Protein AF-A0AAF0Q850-F1 (afdb_monomer_lite)

Secondary structure (DSSP, 8-state):
--HHHHHHHHHHHHHHHHHHHHHHHHHHHHHHHHHHH--HHHHHHHHHHHHHHHHHS-S-------SEETTEE-HHHHHHHHHHHHHS-TT------------------------

Sequence (115 aa):
MSSSSAELKMALAKRVLSRVGSIVATVMLVHTIIHNYIPRELHAYLFFGIKNMFTKFSKQLTMVIDEFDGLVNNKIYEAATIYLANKLSPHIRRLKISKTEKEKISTSPWNVMRR

Foldseek 3Di:
DPVVVVVVVVVVVVVVCVVVVVVVVVVVVVVVCCVPPPDPVCVVVVVVVVVVVVVVVPPAADDDDDQDPPPHGDPVVVVVVVVCVVVDDPPDPDDGHHHDDDDDDDDDDDDDDDD

Radius of gyration: 25.9 Å; chains: 1; bounding box: 66×60×57 Å

pLDDT: mean 71.93, std 17.87, range [32.53, 96.31]

InterPro domains:
  IPR025753 AAA-type ATPase, N-terminal domain [PF14363] (38-105)

Structure (mmCIF, N/CA/C/O backbone):
data_AF-A0AAF0Q850-F1
#
_entry.id   AF-A0AAF0Q850-F1
#
loop_
_atom_site.group_PDB
_atom_site.id
_atom_site.type_symbol
_atom_site.label_atom_id
_atom_site.label_alt_id
_atom_site.label_comp_id
_atom_site.label_asym_id
_atom_site.label_entity_id
_atom_site.label_seq_id
_atom_site.pdbx_PDB_ins_code
_atom_site.Cartn_x
_atom_site.Cartn_y
_atom_site.Cartn_z
_atom_site.occupancy
_atom_site.B_iso_or_equiv
_atom_site.auth_seq_id
_atom_site.auth_comp_id
_atom_site.auth_asym_id
_atom_site.auth_atom_id
_atom_site.pdbx_PDB_model_num
ATOM 1 N N . MET A 1 1 ? 23.460 35.504 16.149 1.00 46.75 1 MET A N 1
ATOM 2 C CA . MET A 1 1 ? 23.378 34.035 15.970 1.00 46.75 1 MET A CA 1
ATOM 3 C C . MET A 1 1 ? 22.683 33.701 14.644 1.00 46.75 1 MET A C 1
ATOM 5 O O . MET A 1 1 ? 21.467 33.609 14.633 1.00 46.75 1 MET A O 1
ATOM 9 N N . SER A 1 2 ? 23.411 33.564 13.524 1.00 53.66 2 SER A N 1
ATOM 10 C CA . SER A 1 2 ? 22.793 33.275 12.203 1.00 53.66 2 SER A CA 1
ATOM 11 C C . SER A 1 2 ? 23.025 31.831 11.714 1.00 53.66 2 SER A C 1
ATOM 13 O O . SER A 1 2 ? 22.099 31.180 11.237 1.00 53.66 2 SER A O 1
ATOM 15 N N . SER A 1 3 ? 24.231 31.282 11.931 1.00 56.38 3 SER A N 1
ATOM 16 C CA . SER A 1 3 ? 24.671 29.982 11.379 1.00 56.38 3 SER A CA 1
ATOM 17 C C . SER A 1 3 ? 23.742 28.794 11.688 1.00 56.38 3 SER A C 1
ATOM 19 O O . SER A 1 3 ? 23.441 27.996 10.804 1.00 56.38 3 SER A O 1
ATOM 21 N N . SER A 1 4 ? 23.224 28.707 12.919 1.00 64.94 4 SER A N 1
ATOM 22 C CA . SER A 1 4 ? 22.388 27.582 13.375 1.00 64.94 4 SER A CA 1
ATOM 23 C C . SER A 1 4 ? 21.077 27.424 12.585 1.00 64.94 4 SER A C 1
ATOM 25 O O . SER A 1 4 ? 20.623 26.303 12.356 1.00 64.94 4 SER A O 1
ATOM 27 N N . SER A 1 5 ? 20.484 28.528 12.111 1.00 58.66 5 SER A N 1
ATOM 28 C CA . SER A 1 5 ? 19.225 28.485 11.352 1.00 58.66 5 SER A CA 1
ATOM 29 C C . SER A 1 5 ? 19.414 27.872 9.957 1.00 58.66 5 SER A C 1
ATOM 31 O O . SER A 1 5 ? 18.543 27.148 9.474 1.00 58.66 5 SER A O 1
ATOM 33 N N . ALA A 1 6 ? 20.572 28.101 9.327 1.00 67.31 6 ALA A N 1
ATOM 34 C CA . ALA A 1 6 ? 20.890 27.560 8.007 1.00 67.31 6 ALA A CA 1
ATOM 35 C C . ALA A 1 6 ? 21.112 26.036 8.048 1.00 67.31 6 ALA A C 1
ATOM 37 O O . ALA A 1 6 ? 20.488 25.301 7.276 1.00 67.31 6 ALA A O 1
ATOM 38 N N . GLU A 1 7 ? 21.909 25.534 9.000 1.00 64.94 7 GLU A N 1
ATOM 39 C CA . GLU A 1 7 ? 22.104 24.086 9.196 1.00 64.94 7 GLU A CA 1
ATOM 40 C C . GLU A 1 7 ? 20.780 23.351 9.464 1.00 64.94 7 GLU A C 1
ATOM 42 O O . GLU A 1 7 ? 20.504 22.309 8.855 1.00 64.94 7 GLU A O 1
ATOM 47 N N . LEU A 1 8 ? 19.905 23.950 10.284 1.00 69.12 8 LEU A N 1
ATOM 48 C CA . LEU A 1 8 ? 18.554 23.451 10.568 1.00 69.12 8 LEU A CA 1
ATOM 49 C C . LEU A 1 8 ? 17.618 23.407 9.347 1.00 69.12 8 LEU A C 1
ATOM 51 O O . LEU A 1 8 ? 16.544 22.813 9.438 1.00 69.12 8 LEU A O 1
ATOM 55 N N . LYS A 1 9 ? 17.987 23.987 8.198 1.00 73.44 9 LYS A N 1
ATOM 56 C CA . LYS A 1 9 ? 17.268 23.807 6.920 1.00 73.44 9 LYS A CA 1
ATOM 57 C C . LYS A 1 9 ? 17.992 22.853 5.972 1.00 73.44 9 LYS A C 1
ATOM 59 O O . LYS A 1 9 ? 17.344 22.107 5.238 1.00 73.44 9 LYS A O 1
ATOM 64 N N . MET A 1 10 ? 19.319 22.788 6.033 1.00 83.81 10 MET A N 1
ATOM 65 C CA . MET A 1 10 ? 20.117 21.887 5.195 1.00 83.81 10 MET A CA 1
ATOM 66 C C . MET A 1 10 ? 19.901 20.408 5.548 1.00 83.81 10 MET A C 1
ATOM 68 O O . MET A 1 10 ? 19.808 19.576 4.642 1.00 83.81 10 MET A O 1
ATOM 72 N N . ALA A 1 11 ? 19.768 20.063 6.834 1.00 83.38 11 ALA A N 1
ATOM 73 C CA . ALA A 1 11 ? 19.637 18.669 7.271 1.00 83.38 11 ALA A CA 1
ATOM 74 C C . ALA A 1 11 ? 18.372 17.972 6.726 1.00 83.38 11 ALA A C 1
ATOM 76 O O . ALA A 1 11 ? 18.443 16.845 6.228 1.00 83.38 11 ALA A O 1
ATOM 77 N N . LEU A 1 12 ? 17.213 18.640 6.773 1.00 86.31 12 LEU A N 1
ATOM 78 C CA . LEU A 1 12 ? 15.952 18.080 6.278 1.00 86.31 12 LEU A CA 1
ATOM 79 C C . LEU A 1 12 ? 15.793 18.227 4.759 1.00 86.31 12 LEU A C 1
ATOM 81 O O . LEU A 1 12 ? 15.276 17.299 4.138 1.00 86.31 12 LEU A O 1
ATOM 85 N N . ALA A 1 13 ? 16.349 19.274 4.135 1.00 86.06 13 ALA A N 1
ATOM 86 C CA . ALA A 1 13 ? 16.456 19.345 2.675 1.00 86.06 13 ALA A CA 1
ATOM 87 C C . ALA A 1 13 ? 17.268 18.164 2.103 1.00 86.06 13 ALA A C 1
ATOM 89 O O . ALA A 1 13 ? 16.806 17.491 1.182 1.00 86.06 13 ALA A O 1
ATOM 90 N N . LYS A 1 14 ? 18.423 17.833 2.706 1.00 83.81 14 LYS A N 1
ATOM 91 C CA . LYS A 1 14 ? 19.233 16.656 2.332 1.00 83.81 14 LYS A CA 1
ATOM 92 C C . LYS A 1 14 ? 18.464 15.339 2.498 1.00 83.81 14 LYS A C 1
ATOM 94 O O . LYS A 1 14 ? 18.538 14.492 1.612 1.00 83.81 14 LYS A O 1
ATOM 99 N N . ARG A 1 15 ? 17.696 15.165 3.584 1.00 90.06 15 ARG A N 1
ATOM 100 C CA . ARG A 1 15 ? 16.858 13.963 3.800 1.00 90.06 15 ARG A CA 1
ATOM 101 C C . ARG A 1 15 ? 15.754 13.819 2.751 1.00 90.06 15 ARG A C 1
ATOM 103 O O . ARG A 1 15 ? 15.561 12.723 2.230 1.00 90.06 15 ARG A O 1
ATOM 110 N N . VAL A 1 16 ? 15.049 14.905 2.424 1.00 91.81 16 VAL A N 1
ATOM 111 C CA . VAL A 1 16 ? 14.005 14.896 1.384 1.00 91.81 16 VAL A CA 1
ATOM 112 C C . VAL A 1 16 ? 14.621 14.609 0.015 1.00 91.81 16 VAL A C 1
ATOM 114 O O . VAL A 1 16 ? 14.150 13.706 -0.670 1.00 91.81 16 VAL A O 1
ATOM 117 N N . LEU A 1 17 ? 15.713 15.290 -0.347 1.00 90.69 17 LEU A N 1
ATOM 118 C CA . LEU A 1 17 ? 16.409 15.076 -1.619 1.00 90.69 17 LEU A CA 1
ATOM 119 C C . LEU A 1 17 ? 16.949 13.644 -1.752 1.00 90.69 17 LEU A C 1
ATOM 121 O O . LEU A 1 17 ? 16.776 13.029 -2.798 1.00 90.69 17 LEU A O 1
ATOM 125 N N . SER A 1 18 ? 17.537 13.083 -0.691 1.00 91.88 18 SER A N 1
ATOM 126 C CA . SER A 1 18 ? 17.999 11.688 -0.660 1.00 91.88 18 SER A CA 1
ATOM 127 C C . SER A 1 18 ? 16.844 10.699 -0.865 1.00 91.88 18 SER A C 1
ATOM 129 O O . SER A 1 18 ? 16.957 9.778 -1.676 1.00 91.88 18 SER A O 1
ATOM 131 N N . ARG A 1 19 ? 15.699 10.923 -0.203 1.00 93.31 19 ARG A N 1
ATOM 132 C CA . ARG A 1 19 ? 14.506 10.077 -0.351 1.00 93.31 19 ARG A CA 1
ATOM 133 C C . ARG A 1 19 ? 13.902 10.169 -1.754 1.00 93.31 19 ARG A C 1
ATOM 135 O O . ARG A 1 19 ? 13.585 9.137 -2.337 1.00 93.31 19 ARG A O 1
ATOM 142 N N . VAL A 1 20 ? 13.777 11.377 -2.305 1.00 94.88 20 VAL A N 1
ATOM 143 C CA . VAL A 1 20 ? 13.299 11.600 -3.680 1.00 94.88 20 VAL A CA 1
ATOM 144 C C . VAL A 1 20 ? 14.265 10.982 -4.692 1.00 94.88 20 VAL A C 1
ATOM 146 O O . VAL A 1 20 ? 13.822 10.249 -5.568 1.00 94.88 20 VAL A O 1
ATOM 149 N N . GLY A 1 21 ? 15.574 11.189 -4.534 1.00 94.38 21 GLY A N 1
ATOM 150 C CA . GLY A 1 21 ? 16.604 10.613 -5.402 1.00 94.38 21 GLY A CA 1
ATOM 151 C C . GLY A 1 21 ? 16.596 9.084 -5.404 1.00 94.38 21 GLY A C 1
ATOM 152 O O . GLY A 1 21 ? 16.644 8.481 -6.470 1.00 94.38 21 GLY A O 1
ATOM 153 N N . SER A 1 22 ? 16.445 8.447 -4.237 1.00 95.25 22 SER A N 1
ATOM 154 C CA . SER A 1 22 ? 16.306 6.987 -4.127 1.00 95.25 22 SER A CA 1
ATOM 155 C C . SER A 1 22 ? 15.045 6.462 -4.833 1.00 95.25 22 SER A C 1
ATOM 157 O O . SER A 1 22 ? 15.117 5.460 -5.549 1.00 95.25 22 SER A O 1
ATOM 159 N N . ILE A 1 23 ? 13.910 7.161 -4.706 1.00 94.94 23 ILE A N 1
ATOM 160 C CA . ILE A 1 23 ? 12.673 6.822 -5.429 1.00 94.94 23 ILE A CA 1
ATOM 161 C C . ILE A 1 23 ? 12.882 6.961 -6.943 1.00 94.94 23 ILE A C 1
ATOM 163 O O . ILE A 1 23 ? 12.587 6.024 -7.679 1.00 94.94 23 ILE A O 1
ATOM 167 N N . VAL A 1 24 ? 13.432 8.088 -7.408 1.00 96.31 24 VAL A N 1
ATOM 168 C CA . VAL A 1 24 ? 13.695 8.342 -8.836 1.00 96.31 24 VAL A CA 1
ATOM 169 C C . VAL A 1 24 ? 14.655 7.300 -9.413 1.00 96.31 24 VAL A C 1
ATOM 171 O O . VAL A 1 24 ? 14.351 6.721 -10.451 1.00 96.31 24 VAL A O 1
ATOM 174 N N . ALA A 1 25 ? 15.754 6.986 -8.722 1.00 95.81 25 ALA A N 1
ATOM 175 C CA . ALA A 1 25 ? 16.702 5.955 -9.145 1.00 95.81 25 ALA A CA 1
ATOM 176 C C . ALA A 1 25 ? 16.038 4.571 -9.256 1.00 95.81 25 ALA A C 1
ATOM 178 O O . ALA A 1 25 ? 16.236 3.870 -10.247 1.00 95.81 25 ALA A O 1
ATOM 179 N N . THR A 1 26 ? 15.188 4.206 -8.289 1.00 96.25 26 THR A N 1
ATOM 180 C CA . THR A 1 26 ? 14.427 2.945 -8.322 1.00 96.25 26 THR A CA 1
ATOM 181 C C . THR A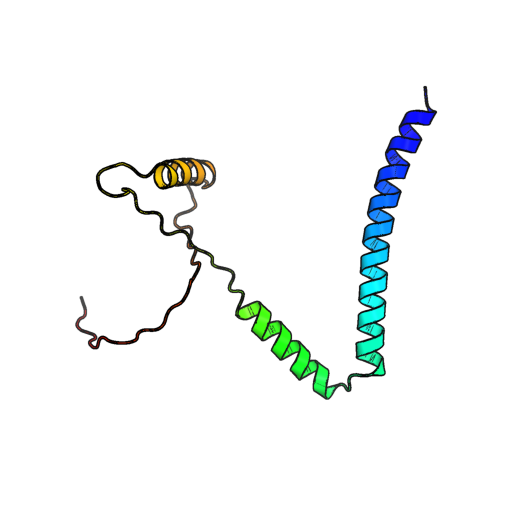 1 26 ? 13.448 2.915 -9.500 1.00 96.25 26 THR A C 1
ATOM 183 O O . THR A 1 26 ? 13.379 1.921 -10.220 1.00 96.25 26 THR A O 1
ATOM 186 N N . VAL A 1 27 ? 12.723 4.014 -9.744 1.00 95.25 27 VAL A N 1
ATOM 187 C CA . VAL A 1 27 ? 11.793 4.141 -10.878 1.00 95.25 27 VAL A CA 1
ATOM 188 C C . VAL A 1 27 ? 12.535 4.056 -12.213 1.00 95.25 27 VAL A C 1
ATOM 190 O O . VAL A 1 27 ? 12.078 3.339 -13.100 1.00 95.25 27 VAL A O 1
ATOM 193 N N . MET A 1 28 ? 13.685 4.721 -12.361 1.00 94.88 28 MET A N 1
ATOM 194 C CA . MET A 1 28 ? 14.497 4.647 -13.582 1.00 94.88 28 MET A CA 1
ATOM 195 C C . MET A 1 28 ? 15.072 3.246 -13.807 1.00 94.88 28 MET A C 1
ATOM 197 O O . MET A 1 28 ? 15.051 2.769 -14.940 1.00 94.88 28 MET A O 1
ATOM 201 N N . LEU A 1 29 ? 15.518 2.549 -12.755 1.00 95.62 29 LEU A N 1
ATOM 202 C CA . LEU A 1 29 ? 15.983 1.161 -12.855 1.00 95.62 29 LEU A CA 1
ATOM 203 C C . LEU A 1 29 ? 14.860 0.225 -13.330 1.00 95.62 29 LEU A C 1
ATOM 205 O O . LEU A 1 29 ? 15.041 -0.523 -14.289 1.00 95.62 29 LEU A O 1
ATOM 209 N N . VAL A 1 30 ? 13.678 0.312 -12.713 1.00 91.75 30 VAL A N 1
ATOM 210 C CA . VAL A 1 30 ? 12.503 -0.487 -13.102 1.00 91.75 30 VAL A CA 1
ATOM 211 C C . VAL A 1 30 ? 12.050 -0.149 -14.526 1.00 91.75 30 VAL A C 1
ATOM 213 O O . VAL A 1 30 ? 11.807 -1.060 -15.312 1.00 91.75 30 VAL A O 1
ATOM 216 N N . HIS A 1 31 ? 12.003 1.135 -14.898 1.00 88.25 31 HIS A N 1
ATOM 217 C CA . HIS A 1 31 ? 11.701 1.570 -16.267 1.00 88.25 31 HIS A CA 1
ATOM 218 C C . HIS A 1 31 ? 12.697 0.975 -17.271 1.00 88.25 31 HIS A C 1
ATOM 220 O O . HIS A 1 31 ? 12.286 0.454 -18.305 1.00 88.25 31 HIS A O 1
ATOM 226 N N . THR A 1 32 ? 13.993 1.009 -16.949 1.00 91.31 32 THR A N 1
ATOM 227 C CA . THR A 1 32 ? 15.070 0.468 -17.793 1.00 91.31 32 THR A CA 1
ATOM 228 C C . THR A 1 32 ? 14.897 -1.033 -18.014 1.00 91.31 32 THR A C 1
ATOM 230 O O . THR A 1 32 ? 15.027 -1.494 -19.145 1.00 91.31 32 THR A O 1
ATOM 233 N N . ILE A 1 33 ? 14.554 -1.798 -16.973 1.00 89.50 33 ILE A N 1
ATOM 234 C CA . ILE A 1 33 ? 14.303 -3.244 -17.091 1.00 89.50 33 ILE A CA 1
ATOM 235 C C . ILE A 1 33 ? 13.057 -3.511 -17.945 1.00 89.50 33 ILE A C 1
ATOM 237 O O . ILE A 1 33 ? 13.111 -4.333 -18.856 1.00 89.50 33 ILE A O 1
ATOM 241 N N . ILE A 1 34 ? 11.955 -2.792 -17.698 1.00 86.69 34 ILE A N 1
ATOM 242 C CA . ILE A 1 34 ? 10.714 -2.947 -18.469 1.00 86.69 34 ILE A CA 1
ATOM 243 C C . ILE A 1 34 ? 10.969 -2.644 -19.953 1.00 86.69 34 ILE A C 1
ATOM 245 O O . ILE A 1 34 ? 10.697 -3.485 -20.801 1.00 86.69 34 ILE A O 1
ATOM 249 N N . HIS A 1 35 ? 11.549 -1.487 -20.276 1.00 84.81 35 HIS A N 1
ATOM 250 C CA . HIS A 1 35 ? 11.726 -1.061 -21.666 1.00 84.81 35 HIS A CA 1
ATOM 251 C C . HIS A 1 35 ? 12.726 -1.926 -22.453 1.00 84.81 35 HIS A C 1
ATOM 253 O O . HIS A 1 35 ? 12.542 -2.125 -23.650 1.00 84.81 35 HIS A O 1
ATOM 259 N N . ASN A 1 36 ? 13.787 -2.433 -21.812 1.00 85.19 36 ASN A N 1
ATOM 260 C CA . ASN A 1 36 ? 14.818 -3.212 -22.511 1.00 85.19 36 ASN A CA 1
ATOM 261 C C . ASN A 1 36 ? 14.557 -4.725 -22.538 1.00 85.19 36 ASN A C 1
ATOM 263 O O . ASN A 1 36 ? 15.162 -5.412 -23.356 1.00 85.19 36 ASN A O 1
ATOM 267 N N . TYR A 1 37 ? 13.705 -5.258 -21.653 1.00 83.06 37 TYR A N 1
ATOM 268 C CA . TYR A 1 37 ? 13.545 -6.709 -21.480 1.00 83.06 37 TYR A CA 1
ATOM 269 C C . TYR A 1 37 ? 12.105 -7.219 -21.640 1.00 83.06 37 TYR A C 1
ATOM 271 O O . TYR A 1 37 ? 11.897 -8.424 -21.767 1.00 83.06 37 TYR A O 1
ATOM 279 N N . ILE A 1 38 ? 11.096 -6.340 -21.622 1.00 82.19 38 ILE A N 1
ATOM 280 C CA . ILE A 1 38 ? 9.684 -6.740 -21.591 1.00 82.19 38 ILE A CA 1
ATOM 281 C C . ILE A 1 38 ? 8.981 -6.287 -22.885 1.00 82.19 38 ILE A C 1
ATOM 283 O O . ILE A 1 38 ? 8.668 -5.104 -23.024 1.00 82.19 38 ILE A O 1
ATOM 287 N N . PRO A 1 39 ? 8.701 -7.195 -23.844 1.00 81.31 39 PRO A N 1
ATOM 288 C CA . PRO A 1 39 ? 7.939 -6.859 -25.047 1.00 81.31 39 PRO A CA 1
ATOM 289 C C . PRO A 1 39 ? 6.518 -6.377 -24.728 1.00 81.31 39 PRO A C 1
ATOM 291 O O . PRO A 1 39 ? 5.928 -6.707 -23.693 1.00 81.31 39 PRO A O 1
ATOM 294 N N . ARG A 1 40 ? 5.949 -5.587 -25.648 1.00 74.94 40 ARG A N 1
ATOM 295 C CA . ARG A 1 40 ? 4.703 -4.831 -25.438 1.00 74.94 40 ARG A CA 1
ATOM 296 C C . ARG A 1 40 ? 3.503 -5.721 -25.095 1.00 74.94 40 ARG A C 1
ATOM 298 O O . ARG A 1 40 ? 2.656 -5.285 -24.316 1.00 74.94 40 ARG A O 1
ATOM 305 N N . GLU A 1 41 ? 3.449 -6.960 -25.587 1.00 77.94 41 GLU A N 1
ATOM 306 C CA . GLU A 1 41 ? 2.403 -7.925 -25.205 1.00 77.94 41 GLU A CA 1
ATOM 307 C C . GLU A 1 41 ? 2.379 -8.209 -23.688 1.00 77.94 41 GLU A C 1
ATOM 309 O O . GLU A 1 41 ? 1.310 -8.277 -23.075 1.00 77.94 41 GLU A O 1
ATOM 314 N N . LEU A 1 42 ? 3.550 -8.313 -23.047 1.00 82.56 42 LEU A N 1
ATOM 315 C CA . LEU A 1 42 ? 3.660 -8.646 -21.623 1.00 82.56 42 LEU A CA 1
ATOM 316 C C . LEU A 1 42 ? 3.249 -7.489 -20.702 1.00 82.56 42 LEU A C 1
ATOM 318 O O . LEU A 1 42 ? 2.857 -7.739 -19.561 1.00 82.56 42 LEU A O 1
ATOM 322 N N . HIS A 1 43 ? 3.253 -6.238 -21.179 1.00 82.25 43 HIS A N 1
ATOM 323 C CA . HIS A 1 43 ? 2.750 -5.100 -20.399 1.00 82.25 43 HIS A CA 1
ATOM 324 C C . HIS A 1 43 ? 1.284 -5.290 -19.994 1.00 82.25 43 HIS A C 1
ATOM 326 O O . HIS A 1 43 ? 0.919 -4.970 -18.862 1.00 82.25 43 HIS A O 1
ATOM 332 N N . ALA A 1 44 ? 0.448 -5.833 -20.886 1.00 84.25 44 ALA A N 1
ATOM 333 C CA . ALA A 1 44 ? -0.958 -6.096 -20.591 1.00 84.25 44 ALA A CA 1
ATOM 334 C C . ALA A 1 44 ? -1.110 -7.169 -19.500 1.00 84.25 44 ALA A C 1
ATOM 336 O O . ALA A 1 44 ? -1.902 -6.997 -18.571 1.00 84.25 44 ALA A O 1
ATOM 337 N N . TYR A 1 45 ? -0.302 -8.233 -19.567 1.00 86.12 45 TYR A N 1
ATOM 338 C CA . TYR A 1 45 ? -0.290 -9.304 -18.570 1.00 86.12 45 TYR A CA 1
ATOM 339 C C . TYR A 1 45 ? 0.197 -8.813 -17.198 1.00 86.12 45 TYR A C 1
ATOM 341 O O . TYR A 1 45 ? -0.464 -9.053 -16.186 1.00 86.12 45 TYR A O 1
ATOM 349 N N . LEU A 1 46 ? 1.300 -8.058 -17.158 1.00 86.69 46 LEU A N 1
ATOM 350 C CA . LEU A 1 46 ? 1.830 -7.462 -15.929 1.00 86.69 46 LEU A CA 1
ATOM 351 C C . LEU A 1 46 ? 0.845 -6.463 -15.320 1.00 86.69 46 LEU A C 1
ATOM 353 O O . LEU A 1 46 ? 0.560 -6.544 -14.128 1.00 86.69 46 LEU A O 1
ATOM 357 N N . PHE A 1 47 ? 0.272 -5.564 -16.124 1.00 85.75 47 PHE A N 1
ATOM 358 C CA . PHE A 1 47 ? -0.725 -4.605 -15.650 1.00 85.75 47 PHE A CA 1
ATOM 359 C C . PHE A 1 47 ? -1.974 -5.307 -15.109 1.00 85.75 47 PHE A C 1
ATOM 361 O O . PHE A 1 47 ? -2.453 -4.949 -14.033 1.00 85.75 47 PHE A O 1
ATOM 368 N N . PHE A 1 48 ? -2.479 -6.334 -15.801 1.00 87.31 48 PHE A N 1
ATOM 369 C CA . PHE A 1 48 ? -3.614 -7.123 -15.323 1.00 87.31 48 PHE A CA 1
ATOM 370 C C . PHE A 1 48 ? -3.282 -7.876 -14.029 1.00 87.31 48 PHE A C 1
ATOM 372 O O . PHE A 1 48 ? -4.071 -7.829 -13.087 1.00 87.31 48 PHE A O 1
ATOM 379 N N . GLY A 1 49 ? -2.107 -8.506 -13.940 1.00 87.06 49 GLY A N 1
ATOM 380 C CA . GLY A 1 49 ? -1.631 -9.189 -12.736 1.00 87.06 49 GLY A CA 1
ATOM 381 C C . GLY A 1 49 ? -1.517 -8.242 -11.540 1.00 87.06 49 GLY A C 1
ATOM 382 O O . GLY A 1 49 ? -2.122 -8.489 -10.497 1.00 87.06 49 GLY A O 1
ATOM 383 N N . ILE A 1 50 ? -0.825 -7.114 -11.714 1.00 86.94 50 ILE A N 1
ATOM 384 C CA . ILE A 1 50 ? -0.654 -6.065 -10.697 1.00 86.94 50 ILE A CA 1
ATOM 385 C C . ILE A 1 50 ? -2.017 -5.492 -10.273 1.00 86.94 50 ILE A C 1
ATOM 387 O O . ILE A 1 50 ? -2.311 -5.417 -9.079 1.00 86.94 50 ILE A O 1
ATOM 391 N N . LYS A 1 51 ? -2.892 -5.157 -11.230 1.00 85.00 51 LYS A N 1
ATOM 392 C CA . LYS A 1 51 ? -4.260 -4.684 -10.958 1.00 85.00 51 LYS A CA 1
ATOM 393 C C . LYS A 1 51 ? -5.065 -5.721 -10.171 1.00 85.00 51 LYS A C 1
ATOM 395 O O . LYS A 1 51 ? -5.694 -5.353 -9.187 1.00 85.00 51 LYS A O 1
ATOM 400 N N . ASN A 1 52 ? -5.016 -6.995 -10.565 1.00 84.06 52 ASN A N 1
ATOM 401 C CA . ASN A 1 52 ? -5.716 -8.097 -9.900 1.00 84.06 52 ASN A CA 1
ATOM 402 C C . ASN A 1 52 ? -5.219 -8.310 -8.458 1.00 84.06 52 ASN A C 1
ATOM 404 O O . ASN A 1 52 ? -6.020 -8.569 -7.558 1.00 84.06 52 ASN A O 1
ATOM 408 N N . MET A 1 53 ? -3.913 -8.150 -8.211 1.00 83.88 53 MET A N 1
ATOM 409 C CA . MET A 1 53 ? -3.361 -8.123 -6.853 1.00 83.88 53 MET A CA 1
ATOM 410 C C . MET A 1 53 ? -3.951 -6.952 -6.056 1.00 83.88 53 MET A C 1
ATOM 412 O O . MET A 1 53 ? -4.552 -7.178 -5.007 1.00 83.88 53 MET A O 1
ATOM 416 N N . PHE A 1 54 ? -3.894 -5.721 -6.577 1.00 79.06 54 PHE A N 1
ATOM 417 C CA . PHE A 1 54 ? -4.463 -4.549 -5.897 1.00 79.06 54 PHE A CA 1
ATOM 418 C C . PHE A 1 54 ? -5.982 -4.625 -5.674 1.00 79.06 54 PHE A C 1
ATOM 420 O O . PHE A 1 54 ? -6.458 -4.148 -4.648 1.00 79.06 54 PHE A O 1
ATOM 427 N N . THR A 1 55 ? -6.757 -5.256 -6.563 1.00 73.50 55 THR A N 1
ATOM 428 C CA . THR A 1 55 ? -8.199 -5.470 -6.337 1.00 73.50 55 THR A CA 1
ATOM 429 C C . THR A 1 55 ? -8.493 -6.529 -5.276 1.00 73.50 55 THR A C 1
ATOM 431 O O . THR A 1 55 ? -9.532 -6.450 -4.624 1.00 73.50 55 THR A O 1
ATOM 434 N N . LYS A 1 56 ? -7.589 -7.499 -5.066 1.00 70.62 56 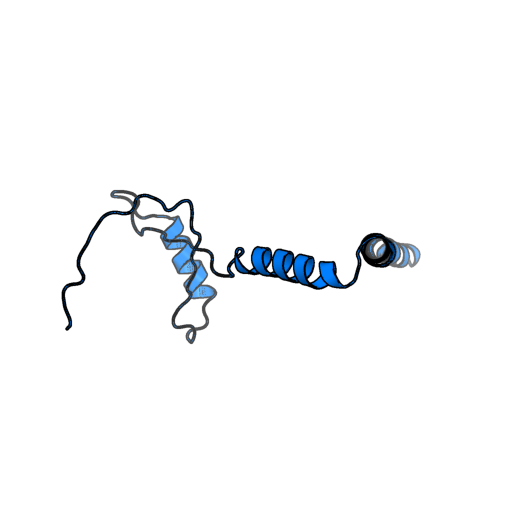LYS A N 1
ATOM 435 C CA . LYS A 1 56 ? -7.691 -8.475 -3.967 1.00 70.62 56 LYS A CA 1
ATOM 436 C C . LYS A 1 56 ? -7.362 -7.853 -2.606 1.00 70.62 56 LYS A C 1
ATOM 438 O O . LYS A 1 56 ? -7.952 -8.260 -1.610 1.00 70.62 56 LYS A O 1
ATOM 443 N N . PHE A 1 57 ? -6.524 -6.814 -2.563 1.00 66.56 57 PHE A N 1
ATOM 444 C CA . PHE A 1 57 ? -6.355 -5.931 -1.397 1.00 66.56 57 PHE A CA 1
ATOM 445 C C . PHE A 1 57 ? -7.550 -4.965 -1.236 1.00 66.56 57 PHE A C 1
ATOM 447 O O . PHE A 1 57 ? -7.394 -3.743 -1.215 1.00 66.56 57 PHE A O 1
ATOM 454 N N . SER A 1 58 ? -8.763 -5.523 -1.167 1.00 60.97 58 SER A N 1
ATOM 455 C CA . SER A 1 58 ? -10.030 -4.785 -1.105 1.00 60.97 58 SER A CA 1
ATOM 456 C C . SER A 1 58 ? -10.027 -3.701 -0.018 1.00 60.97 58 SER A C 1
ATOM 458 O O . SER A 1 58 ? -9.571 -3.921 1.102 1.00 60.97 58 SER A O 1
ATOM 460 N N . LYS A 1 59 ? -10.585 -2.524 -0.333 1.00 60.41 59 LYS A N 1
ATOM 461 C CA . LYS A 1 59 ? -10.537 -1.301 0.500 1.00 60.41 59 LYS A CA 1
ATOM 462 C C . LYS A 1 59 ? -11.346 -1.359 1.810 1.00 60.41 59 LYS A C 1
ATOM 464 O O . LYS A 1 59 ? -11.566 -0.322 2.432 1.00 60.41 59 LYS A O 1
ATOM 469 N N . GLN A 1 60 ? -11.843 -2.524 2.210 1.00 60.00 60 GLN A N 1
ATOM 470 C CA . GLN A 1 60 ? -12.770 -2.692 3.326 1.00 60.00 60 GLN A CA 1
ATOM 471 C C . GLN A 1 60 ? -12.142 -3.670 4.335 1.00 60.00 60 GLN A C 1
ATOM 473 O O . GLN A 1 60 ? -11.816 -4.786 3.960 1.00 60.00 60 GLN A O 1
ATOM 478 N N . LEU A 1 61 ? -11.949 -3.246 5.595 1.00 61.91 61 LEU A N 1
ATOM 479 C CA . LEU A 1 61 ? -11.213 -3.962 6.665 1.00 61.91 61 LEU A CA 1
ATOM 480 C C . LEU A 1 61 ? -11.990 -3.835 7.999 1.00 61.91 61 LEU A C 1
ATOM 482 O O . LEU A 1 61 ? -12.458 -2.742 8.263 1.00 61.91 61 LEU A O 1
ATOM 486 N N . THR A 1 62 ? -12.244 -4.909 8.768 1.00 59.69 62 THR A N 1
ATOM 487 C CA . THR A 1 62 ? -13.267 -4.986 9.840 1.00 59.69 62 THR A CA 1
ATOM 488 C C . THR A 1 62 ? -12.665 -4.511 11.126 1.00 59.69 62 THR A C 1
ATOM 490 O O . THR A 1 62 ? -11.483 -4.712 11.399 1.00 59.69 62 THR A O 1
ATOM 493 N N . MET A 1 63 ? -13.596 -4.194 12.003 1.00 64.69 63 MET A N 1
ATOM 494 C CA . MET A 1 63 ? -13.637 -4.922 13.248 1.00 64.69 63 MET A CA 1
ATOM 495 C C . MET A 1 63 ? -15.102 -5.255 13.552 1.00 64.69 63 MET A C 1
ATOM 497 O O . MET A 1 63 ? -15.930 -4.350 13.527 1.00 64.69 63 MET A O 1
ATOM 501 N N . VAL A 1 64 ? -15.438 -6.537 13.746 1.00 76.00 64 VAL A N 1
ATOM 502 C CA . VAL A 1 64 ? -16.586 -6.873 14.601 1.00 76.00 64 VAL A CA 1
ATOM 503 C C . VAL A 1 64 ? -15.998 -6.876 16.003 1.00 76.00 64 VAL A C 1
ATOM 505 O O . VAL A 1 64 ? -14.919 -7.435 16.204 1.00 76.00 64 VAL A O 1
ATOM 508 N N . ILE A 1 65 ? -16.631 -6.154 16.916 1.00 79.19 65 ILE A N 1
ATOM 509 C CA . ILE A 1 65 ? -16.210 -6.049 18.308 1.00 79.19 65 ILE A CA 1
ATOM 510 C C . ILE A 1 65 ? -17.471 -6.312 19.109 1.00 79.19 65 ILE A C 1
ATOM 512 O O . ILE A 1 65 ? -18.413 -5.525 19.028 1.00 79.19 65 ILE A O 1
ATOM 516 N N . ASP A 1 66 ? -17.499 -7.429 19.820 1.00 81.06 66 ASP A N 1
ATOM 517 C CA . ASP A 1 66 ? -18.631 -7.794 20.659 1.00 81.06 66 ASP A CA 1
ATOM 518 C C . ASP A 1 66 ? -18.669 -6.906 21.908 1.00 81.06 66 ASP A C 1
ATOM 520 O O . ASP A 1 66 ? -17.628 -6.571 22.480 1.00 81.06 66 ASP A O 1
ATOM 524 N N . GLU A 1 67 ? -19.874 -6.502 22.314 1.00 78.00 67 GLU A N 1
ATOM 525 C CA . GLU A 1 67 ? -20.113 -5.598 23.449 1.00 78.00 67 GLU A CA 1
ATOM 526 C C . GLU A 1 67 ? -19.702 -6.214 24.796 1.00 78.00 67 GLU A C 1
ATOM 528 O O . GLU A 1 67 ? -19.260 -5.504 25.701 1.00 78.00 67 GLU A O 1
ATOM 533 N N . PHE A 1 68 ? -19.776 -7.541 24.899 1.00 78.56 68 PHE A N 1
ATOM 534 C CA . PHE A 1 68 ? -19.446 -8.314 26.091 1.00 78.56 68 PHE A CA 1
ATOM 535 C C . PHE A 1 68 ? -18.399 -9.379 25.760 1.00 78.56 68 PHE A C 1
ATOM 537 O O . PHE A 1 68 ? -18.515 -10.081 24.756 1.00 78.56 68 PHE A O 1
ATOM 544 N N . ASP A 1 69 ? -17.409 -9.523 26.636 1.00 76.62 69 ASP A N 1
ATOM 545 C CA . ASP A 1 69 ? -16.494 -10.662 26.672 1.00 76.62 69 ASP A CA 1
ATOM 546 C C . ASP A 1 69 ? -16.943 -11.573 27.830 1.00 76.62 69 ASP A C 1
ATOM 548 O O . ASP A 1 69 ? -16.629 -11.359 29.006 1.00 76.62 69 ASP A O 1
ATOM 552 N N . GLY A 1 70 ? -17.836 -12.515 27.513 1.00 80.94 70 GLY A N 1
ATOM 553 C CA . GLY A 1 70 ? -18.554 -13.318 28.505 1.00 80.94 70 GLY A CA 1
ATOM 554 C C . GLY A 1 70 ? -19.587 -12.500 29.291 1.00 80.94 70 GLY A C 1
ATOM 555 O O . GLY A 1 70 ? -20.566 -12.024 28.726 1.00 80.94 70 GLY A O 1
ATOM 556 N N . LEU A 1 71 ? -19.388 -12.369 30.608 1.00 71.06 71 LEU A N 1
ATOM 557 C CA . LEU A 1 71 ? -20.264 -11.609 31.521 1.00 71.06 71 LEU A CA 1
ATOM 558 C C . LEU A 1 71 ? -19.747 -10.188 31.819 1.00 71.06 71 LEU A C 1
ATOM 560 O O . LEU A 1 71 ? -20.284 -9.510 32.695 1.00 71.06 71 LEU A O 1
ATOM 564 N N . VAL A 1 72 ? -18.680 -9.746 31.146 1.00 71.19 72 VAL A N 1
ATOM 565 C CA . VAL A 1 72 ? -17.997 -8.473 31.420 1.00 71.19 72 VAL A CA 1
ATOM 566 C C . VAL A 1 72 ? -17.993 -7.602 30.166 1.00 71.19 72 VAL A C 1
ATOM 568 O O . VAL A 1 72 ? -17.738 -8.084 29.066 1.00 71.19 72 VAL A O 1
ATOM 571 N N . ASN A 1 73 ? -18.255 -6.304 30.325 1.00 78.12 73 ASN A N 1
ATOM 572 C CA . ASN A 1 73 ? -18.267 -5.354 29.212 1.00 78.12 73 ASN A CA 1
ATOM 573 C C . ASN A 1 73 ? -16.886 -5.267 28.542 1.00 78.12 73 ASN A C 1
ATOM 575 O O . ASN A 1 73 ? -15.853 -5.108 29.205 1.00 78.12 73 ASN A O 1
ATOM 579 N N . ASN A 1 74 ? -16.870 -5.304 27.213 1.00 83.88 74 ASN A N 1
ATOM 580 C CA . ASN A 1 74 ? -15.649 -5.230 26.430 1.00 83.88 74 ASN A CA 1
ATOM 581 C C . ASN A 1 74 ? -15.148 -3.779 26.333 1.00 83.88 74 ASN A C 1
ATOM 583 O O . ASN A 1 74 ? -15.707 -2.942 25.623 1.00 83.88 74 ASN A O 1
ATOM 587 N N . LYS A 1 75 ? -14.020 -3.486 26.987 1.00 83.62 75 LYS A N 1
ATOM 588 C CA . LYS A 1 75 ? -13.380 -2.156 26.958 1.00 83.62 75 LYS A CA 1
ATOM 589 C C . LYS A 1 75 ? -12.995 -1.694 25.546 1.00 83.62 75 LYS A C 1
ATOM 591 O O . LYS A 1 75 ? -12.895 -0.494 25.297 1.00 83.62 75 LYS A O 1
ATOM 596 N N . ILE A 1 76 ? -12.783 -2.625 24.610 1.00 84.19 76 ILE A N 1
ATOM 597 C CA . ILE A 1 76 ? -12.487 -2.307 23.206 1.00 84.19 76 ILE A CA 1
ATOM 598 C C . ILE A 1 76 ? -13.754 -1.813 22.492 1.00 84.19 76 ILE A C 1
ATOM 600 O O . ILE A 1 76 ? -13.663 -0.892 21.682 1.00 84.19 76 ILE A O 1
ATOM 604 N N . TYR A 1 77 ? -14.931 -2.356 22.824 1.00 84.50 77 TYR A N 1
ATOM 605 C CA . TYR A 1 77 ? -16.220 -1.884 22.304 1.00 84.50 77 TYR A CA 1
ATOM 606 C C . TYR A 1 77 ? -16.542 -0.470 22.803 1.00 84.50 77 TYR A C 1
ATOM 608 O O . TYR A 1 77 ? -16.898 0.403 22.010 1.00 84.50 77 TYR A O 1
ATOM 616 N N . GLU A 1 78 ? -16.331 -0.212 24.096 1.00 82.88 78 GLU A N 1
ATOM 617 C CA . GLU A 1 78 ? -16.493 1.117 24.697 1.00 82.88 78 GLU A CA 1
ATOM 618 C C . GLU A 1 78 ? -15.553 2.148 24.043 1.00 82.88 78 GLU A C 1
ATOM 620 O O . GLU A 1 78 ? -16.003 3.181 23.537 1.00 82.88 78 GLU A O 1
ATOM 625 N N . ALA A 1 79 ? -14.255 1.837 23.953 1.00 85.62 79 ALA A N 1
ATOM 626 C CA . ALA A 1 79 ? -13.266 2.712 23.324 1.00 85.62 79 ALA A CA 1
ATOM 627 C C . ALA A 1 79 ? -13.557 2.961 21.832 1.00 85.62 79 ALA A C 1
ATOM 629 O O . ALA A 1 79 ? -13.427 4.093 21.358 1.00 85.62 79 ALA A O 1
ATOM 630 N N . ALA A 1 80 ? -13.985 1.931 21.092 1.00 83.12 80 ALA A N 1
ATOM 631 C CA . ALA A 1 80 ? -14.399 2.067 19.698 1.00 83.12 80 ALA A CA 1
ATOM 632 C C . ALA A 1 80 ? -15.648 2.949 19.564 1.00 83.12 80 ALA A C 1
ATOM 634 O O . ALA A 1 80 ? -15.684 3.809 18.686 1.00 83.12 80 ALA A O 1
ATOM 635 N N . THR A 1 81 ? -16.630 2.796 20.455 1.00 81.19 81 THR A N 1
ATOM 636 C CA . THR A 1 81 ? -17.858 3.605 20.475 1.00 81.19 81 THR A CA 1
ATOM 637 C C . THR A 1 81 ? -17.546 5.079 20.726 1.00 81.19 81 THR A C 1
ATOM 639 O O . THR A 1 81 ? -17.982 5.929 19.951 1.00 81.19 81 THR A O 1
ATOM 642 N N . ILE A 1 82 ? -16.719 5.394 21.729 1.00 84.38 82 ILE A N 1
ATOM 643 C CA . ILE A 1 82 ? -16.291 6.771 22.033 1.00 84.38 82 ILE A CA 1
ATOM 644 C C . ILE A 1 82 ? -15.487 7.364 20.865 1.00 84.38 82 ILE A C 1
ATOM 646 O O . ILE A 1 82 ? -15.739 8.495 20.440 1.00 84.38 82 ILE A O 1
ATOM 650 N N . TYR A 1 83 ? -14.541 6.603 20.303 1.00 82.56 83 TYR A N 1
ATOM 651 C CA . TYR A 1 83 ? -13.732 7.058 19.171 1.00 82.56 83 TYR A CA 1
ATOM 652 C C . TYR A 1 83 ? -14.585 7.324 17.926 1.00 82.56 83 TYR A C 1
ATOM 654 O O . TYR A 1 83 ? -14.422 8.362 17.283 1.00 82.56 83 TYR A O 1
ATOM 662 N N . LEU A 1 84 ? -15.509 6.417 17.595 1.00 77.56 84 LEU A N 1
ATOM 663 C CA . LEU A 1 84 ? -16.412 6.558 16.456 1.00 77.56 84 LEU A CA 1
ATOM 664 C C . LEU A 1 84 ? -17.401 7.706 16.668 1.00 77.56 84 LEU A C 1
ATOM 666 O O . LEU A 1 84 ? -17.542 8.516 15.760 1.00 77.56 84 LEU A O 1
ATOM 670 N N . ALA A 1 85 ? -18.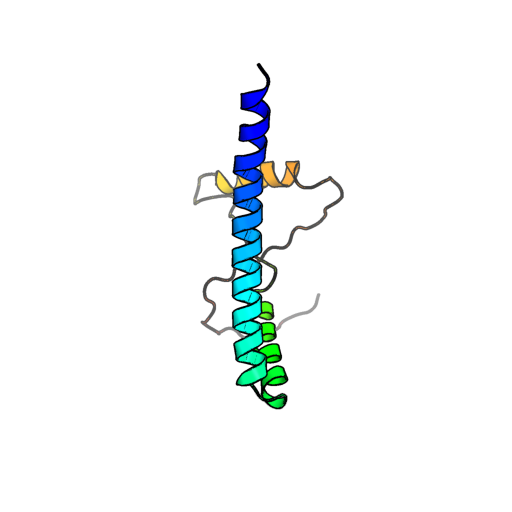006 7.853 17.847 1.00 72.12 85 ALA A N 1
ATOM 671 C CA . ALA A 1 85 ? -18.890 8.981 18.154 1.00 72.12 85 ALA A CA 1
ATOM 672 C C . ALA A 1 85 ? -18.181 10.343 18.011 1.00 72.12 85 ALA A C 1
ATOM 674 O O . ALA A 1 85 ? -18.784 11.305 17.546 1.00 72.12 85 ALA A O 1
ATOM 675 N N . ASN A 1 86 ? -16.889 10.416 18.349 1.00 70.38 86 ASN A N 1
ATOM 676 C CA . ASN A 1 86 ? -16.083 11.634 18.221 1.0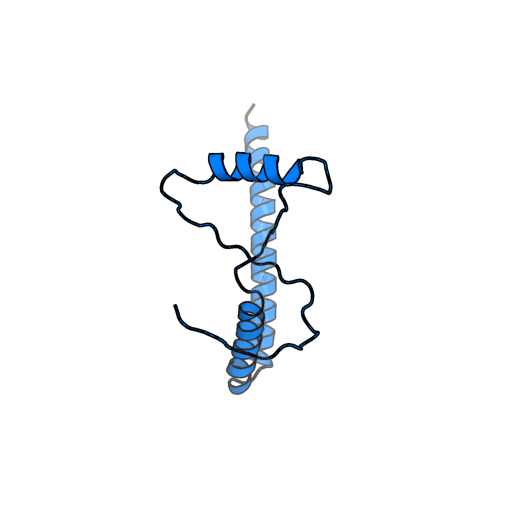0 70.38 86 ASN A CA 1
ATOM 677 C C . ASN A 1 86 ? -15.528 11.857 16.792 1.00 70.38 86 ASN A C 1
ATOM 679 O O . ASN A 1 86 ? -15.315 12.991 16.366 1.00 70.38 86 ASN A O 1
ATOM 683 N N . LYS A 1 87 ? -15.277 10.788 16.019 1.00 65.75 87 LYS A N 1
ATOM 684 C CA . LYS A 1 87 ? -14.788 10.876 14.625 1.00 65.75 87 LYS A CA 1
ATOM 685 C C . LYS A 1 87 ? -15.887 11.019 13.581 1.00 65.75 87 LYS A C 1
ATOM 687 O O . LYS A 1 87 ? -15.625 11.561 12.505 1.00 65.75 87 LYS A O 1
ATOM 692 N N . LEU A 1 88 ? -17.076 10.495 13.850 1.00 61.22 88 LEU A N 1
ATOM 693 C CA . LEU A 1 88 ? -18.215 10.557 12.950 1.00 61.22 88 LEU A CA 1
ATOM 694 C C . LEU A 1 88 ? -18.948 11.877 13.186 1.00 61.22 88 LEU A C 1
ATOM 696 O O . LEU A 1 8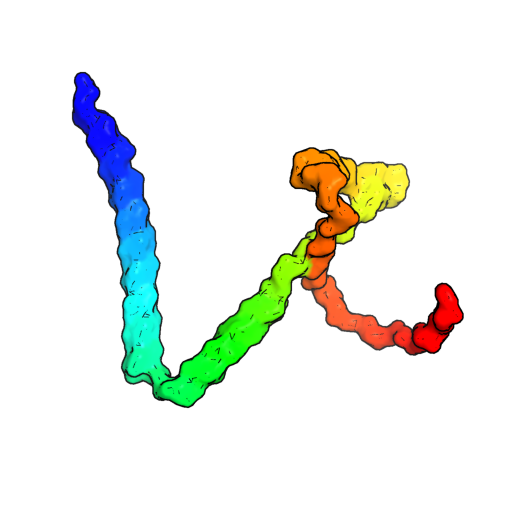8 ? -19.677 12.038 14.157 1.00 61.22 88 LEU A O 1
ATOM 700 N N . SER A 1 89 ? -18.786 12.817 12.253 1.00 54.56 89 SER A N 1
ATOM 701 C CA . SER A 1 89 ? -19.703 13.957 12.144 1.00 54.56 89 SER A CA 1
ATOM 702 C C . SER A 1 89 ? -21.155 13.437 12.135 1.00 54.56 89 SER A C 1
ATOM 704 O O . SER A 1 89 ? -21.393 12.409 11.489 1.00 54.56 89 SER A O 1
ATOM 706 N N . PRO A 1 90 ? -22.134 14.116 12.775 1.00 58.66 90 PRO A N 1
ATOM 707 C CA . PRO A 1 90 ? -23.509 13.617 12.971 1.00 58.66 90 PRO A CA 1
ATOM 708 C C . PRO A 1 90 ? -24.298 13.289 11.685 1.00 58.66 90 PRO A C 1
ATOM 710 O O . PRO A 1 90 ? -25.440 12.845 11.745 1.00 58.66 90 PRO A O 1
ATOM 713 N N . HIS A 1 91 ? -23.695 13.486 10.511 1.00 49.78 91 HIS A N 1
ATOM 714 C CA . HIS A 1 91 ? -24.229 13.127 9.202 1.00 49.78 91 HIS A CA 1
ATOM 715 C C . HIS A 1 91 ? -23.811 11.728 8.688 1.00 49.78 91 HIS A C 1
ATOM 717 O O . HIS A 1 91 ? -24.355 11.257 7.687 1.00 49.78 91 HIS A O 1
ATOM 723 N N . ILE A 1 92 ? -22.849 11.039 9.322 1.00 52.44 92 ILE A N 1
ATOM 724 C CA . ILE A 1 92 ? -22.301 9.771 8.801 1.00 52.44 92 ILE A CA 1
ATOM 725 C C . ILE A 1 92 ? -23.103 8.567 9.320 1.00 52.44 92 ILE A C 1
ATOM 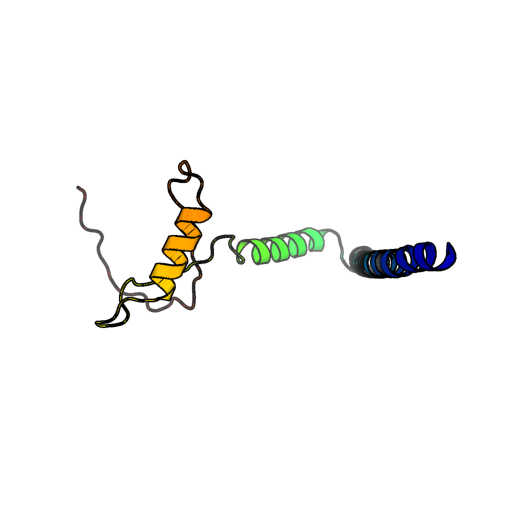727 O O . ILE A 1 92 ? -22.830 8.009 10.378 1.00 52.44 92 ILE A O 1
ATOM 731 N N . ARG A 1 93 ? -24.087 8.126 8.526 1.00 54.66 93 ARG A N 1
ATOM 732 C CA . ARG A 1 93 ? -25.052 7.070 8.897 1.00 54.66 93 ARG A CA 1
ATOM 733 C C . ARG A 1 93 ? -24.530 5.625 8.950 1.00 54.66 93 ARG A C 1
ATOM 735 O O . ARG A 1 93 ? -25.254 4.774 9.457 1.00 54.66 93 ARG A O 1
ATOM 742 N N . ARG A 1 94 ? -23.357 5.296 8.388 1.00 49.72 94 ARG A N 1
ATOM 743 C CA . ARG A 1 94 ? -22.799 3.922 8.394 1.00 49.72 94 ARG A CA 1
ATOM 744 C C . ARG A 1 94 ? -21.324 3.899 7.985 1.00 49.72 94 ARG A C 1
ATOM 746 O O . ARG A 1 94 ? -20.983 4.391 6.913 1.00 49.72 94 ARG A O 1
ATOM 753 N N . LEU A 1 95 ? -20.474 3.248 8.782 1.00 54.22 95 LEU A N 1
ATOM 754 C CA . LEU A 1 95 ? -19.059 3.015 8.474 1.00 54.22 95 LEU A CA 1
ATOM 755 C C . LEU A 1 95 ? -18.812 1.500 8.307 1.00 54.22 95 LEU A C 1
ATOM 757 O O . LEU A 1 95 ? -18.629 0.792 9.291 1.00 54.22 95 LEU A O 1
ATOM 761 N N . LYS A 1 96 ? -18.862 0.980 7.065 1.00 47.25 96 LYS A N 1
ATOM 762 C CA . LYS A 1 96 ? -18.664 -0.460 6.779 1.00 47.25 96 LYS A CA 1
ATOM 763 C C . LYS A 1 96 ? -17.208 -0.801 6.474 1.00 47.25 96 LYS A C 1
ATOM 765 O O . LYS A 1 96 ? -16.553 -0.178 5.641 1.00 47.25 96 LYS A O 1
ATOM 770 N N . ILE A 1 97 ? -16.778 -1.901 7.074 1.00 53.22 97 ILE A N 1
ATOM 771 C CA . ILE A 1 97 ? -15.402 -2.223 7.407 1.00 53.22 97 ILE A CA 1
ATOM 772 C C . ILE A 1 97 ? -15.387 -3.786 7.476 1.00 53.22 97 ILE A C 1
ATOM 774 O O . ILE A 1 97 ? -16.277 -4.333 8.117 1.00 53.22 97 ILE A O 1
ATOM 778 N N . SER A 1 98 ? -14.532 -4.533 6.728 1.00 39.56 98 SER A N 1
ATOM 779 C CA . SER A 1 98 ? -14.543 -6.035 6.630 1.00 39.56 98 SER A CA 1
ATOM 780 C C . SER A 1 98 ? -13.201 -6.790 6.301 1.00 39.56 98 SER A C 1
ATOM 782 O O . SER A 1 98 ? -12.908 -7.092 5.152 1.00 39.56 98 SER A O 1
ATOM 784 N N . LYS A 1 99 ? -12.434 -7.140 7.348 1.00 43.34 99 LYS A N 1
ATOM 785 C CA . LYS A 1 99 ? -11.175 -7.887 7.570 1.00 43.34 99 LYS A CA 1
ATOM 786 C C . LYS A 1 99 ? -11.540 -9.357 7.665 1.00 43.34 99 LYS A C 1
ATOM 788 O O . LYS A 1 99 ? -11.964 -9.857 8.704 1.00 43.34 99 LYS A O 1
ATOM 793 N N . THR A 1 100 ? -11.344 -10.032 6.555 1.00 42.44 100 THR A N 1
ATOM 794 C CA . THR A 1 100 ? -11.556 -11.461 6.411 1.00 42.44 100 THR A CA 1
ATOM 795 C C . THR A 1 100 ? -10.295 -12.208 6.816 1.00 42.44 100 THR A C 1
ATOM 797 O O . THR A 1 100 ? -9.273 -12.124 6.137 1.00 42.44 100 THR A O 1
ATOM 800 N N . GLU A 1 101 ? -10.370 -12.983 7.896 1.00 48.12 101 GLU A N 1
ATOM 801 C CA . GLU A 1 101 ? -9.367 -13.999 8.195 1.00 48.12 101 GLU A CA 1
ATOM 802 C C . GLU A 1 101 ? -9.993 -15.393 8.041 1.00 48.12 101 GLU A C 1
ATOM 804 O O . GLU A 1 101 ? -10.682 -15.874 8.929 1.00 48.12 101 GLU A O 1
ATOM 809 N N . LYS A 1 102 ? -9.701 -16.027 6.893 1.00 49.69 102 LYS A N 1
ATOM 810 C CA . LYS A 1 102 ? -9.844 -17.473 6.614 1.00 49.69 102 LYS A CA 1
ATOM 811 C C . LYS A 1 102 ? -11.282 -18.028 6.627 1.00 49.69 102 LYS A C 1
ATOM 813 O O . LYS A 1 102 ? -11.727 -18.641 7.588 1.00 49.69 102 LYS A O 1
ATOM 818 N N . GLU A 1 103 ? -11.956 -17.944 5.481 1.00 44.31 103 GLU A N 1
ATOM 819 C CA . GLU A 1 103 ? -13.221 -18.648 5.227 1.00 44.31 103 GLU A CA 1
ATOM 820 C C . GLU A 1 103 ? -12.994 -19.891 4.348 1.00 44.31 103 GLU A C 1
ATOM 822 O O . GLU A 1 103 ? -12.601 -19.760 3.186 1.00 44.31 103 GLU A O 1
ATOM 827 N N . LYS A 1 104 ? -13.250 -21.094 4.893 1.00 42.34 104 LYS A N 1
ATOM 828 C CA . LYS A 1 104 ? -13.661 -22.291 4.126 1.00 42.34 104 LYS A CA 1
ATOM 829 C C . LYS A 1 104 ? -14.080 -23.467 5.029 1.00 42.34 104 LYS A C 1
ATOM 831 O O . LYS A 1 104 ? -13.301 -24.385 5.251 1.00 42.34 104 LYS A O 1
ATOM 836 N N . ILE A 1 105 ? -15.351 -23.503 5.432 1.00 36.94 105 ILE A N 1
ATOM 837 C CA . ILE A 1 105 ? -16.154 -24.739 5.371 1.00 36.94 105 ILE A CA 1
ATOM 838 C C . ILE A 1 105 ? -17.522 -24.334 4.822 1.00 36.94 105 ILE A C 1
ATOM 840 O O . ILE A 1 105 ? -18.254 -23.573 5.443 1.00 36.94 105 ILE A O 1
ATOM 844 N N . SER A 1 106 ? -17.843 -24.806 3.619 1.00 42.31 106 SER A N 1
ATOM 845 C CA . SER A 1 106 ? -19.162 -24.618 3.018 1.00 42.31 106 SER A CA 1
ATOM 846 C C . SER A 1 106 ? -20.064 -25.765 3.457 1.00 42.31 106 SER A C 1
ATOM 848 O O . SER A 1 106 ? -19.726 -26.915 3.191 1.00 42.31 106 SER A O 1
ATOM 850 N N . THR A 1 107 ? -21.178 -25.465 4.131 1.00 45.03 107 THR A N 1
ATOM 851 C CA . THR A 1 107 ? -22.405 -26.292 4.172 1.00 45.03 107 THR A CA 1
ATOM 852 C C . THR A 1 107 ? -23.517 -25.575 4.949 1.00 45.03 107 THR A C 1
ATOM 854 O O . THR A 1 107 ? -23.568 -25.628 6.170 1.00 45.03 107 THR A O 1
ATOM 857 N N . SER A 1 108 ? -24.470 -24.960 4.248 1.00 32.53 108 SER A N 1
ATOM 858 C CA . SER A 1 108 ? -25.896 -25.226 4.503 1.00 32.53 108 SER A CA 1
ATOM 859 C C . SER A 1 108 ? -26.756 -24.771 3.307 1.00 32.53 108 SER A C 1
ATOM 861 O O . SER A 1 108 ? -26.362 -23.842 2.597 1.00 32.53 108 SER A O 1
ATOM 863 N N . PRO A 1 109 ? -27.881 -25.453 3.022 1.00 44.78 109 PRO A N 1
ATOM 864 C CA . PRO A 1 109 ? -28.802 -25.104 1.938 1.00 44.78 109 PRO A CA 1
ATOM 865 C C . PRO A 1 109 ? -30.030 -24.309 2.428 1.00 44.78 109 PRO A C 1
ATOM 867 O O . PRO A 1 109 ? -30.320 -24.302 3.620 1.00 44.78 109 PRO A O 1
ATOM 870 N N . TRP A 1 110 ? -30.796 -23.752 1.473 1.00 35.91 110 TRP A N 1
ATOM 871 C CA . TRP A 1 110 ? -32.074 -23.019 1.650 1.00 35.91 110 TRP A CA 1
ATOM 872 C C . TRP A 1 110 ? -31.917 -21.641 2.336 1.00 35.91 110 TRP A C 1
ATOM 874 O O . TRP A 1 110 ? -31.414 -21.542 3.442 1.00 35.91 110 TRP A O 1
ATOM 884 N N . ASN A 1 111 ? -32.281 -20.486 1.767 1.00 50.12 111 ASN A N 1
ATOM 885 C CA . ASN A 1 111 ? -33.166 -20.124 0.647 1.00 50.12 111 ASN A CA 1
ATOM 886 C C . ASN A 1 111 ? -34.673 -20.383 0.867 1.00 50.12 111 ASN A C 1
ATOM 888 O O . ASN A 1 111 ? -35.346 -20.993 0.040 1.00 50.12 111 ASN A O 1
ATOM 892 N N . VAL A 1 112 ? -35.176 -19.879 1.999 1.00 41.66 112 VAL A N 1
ATOM 893 C CA . VAL A 1 112 ? -36.584 -19.720 2.428 1.00 41.66 112 VAL A CA 1
ATOM 894 C C . VAL A 1 112 ? -36.582 -18.460 3.321 1.00 41.66 112 VAL A C 1
ATOM 896 O O . VAL A 1 112 ? -35.682 -18.338 4.142 1.00 41.66 112 VAL A O 1
ATOM 899 N N . MET A 1 113 ? -37.468 -17.461 3.251 1.00 33.16 113 MET A N 1
ATOM 900 C CA . MET A 1 113 ? -38.590 -17.124 2.361 1.00 33.16 113 MET A CA 1
ATOM 901 C C . MET A 1 113 ? -38.758 -15.590 2.400 1.00 33.16 113 MET A C 1
ATOM 903 O O . MET A 1 113 ? -38.430 -14.957 3.399 1.00 33.16 113 MET A O 1
ATOM 907 N N . ARG A 1 114 ? -39.331 -14.983 1.353 1.00 43.34 114 ARG A N 1
ATOM 908 C CA . ARG A 1 114 ? -39.789 -13.581 1.383 1.00 43.34 114 ARG A CA 1
ATOM 909 C C . ARG A 1 114 ? -40.820 -13.331 2.500 1.00 43.34 114 ARG A C 1
ATOM 911 O O . ARG A 1 114 ? -41.944 -13.828 2.384 1.00 43.34 114 ARG A O 1
ATOM 918 N N . ARG A 1 115 ? -40.514 -12.440 3.444 1.00 42.00 115 ARG A N 1
ATOM 919 C CA . ARG A 1 115 ? -41.248 -11.172 3.619 1.00 42.00 115 ARG A CA 1
ATOM 920 C C . ARG A 1 115 ? -40.468 -10.176 4.471 1.00 42.00 115 ARG A C 1
ATOM 922 O O . ARG A 1 115 ? -39.714 -10.644 5.344 1.00 42.00 115 ARG A O 1
#

Organism: Solanum verrucosum (NCBI:txid315347)